Protein AF-A0A538HBS6-F1 (afdb_monomer)

Secondary structure (DSSP, 8-state):
---------------------PPP-HHHHHHHHHTSHHHHHTTHHHHS-SSS-EEEEEEEPSSTT-EEEEEEEEEEEE-TTS-EEEEEEEEE-TTT---TT----S-EEEEEEEEE-TTS-EEEEEEEESPPGGG--

Mean predicted aligned error: 10.19 Å

Foldseek 3Di:
DDDDDDDDDDDDPPPPPPPPPDQDDLLLLLVLLCPDPNNVVVVVVPFADSHQDKDWTWFAAQDPPDTFTWIWGWHWDADPQQKIKIKIKIWGFQLSPDDVPGDRHGIFMKMKIFIAHNVSDTPDIDIDTDDGRHNDD

Sequence (137 aa):
MFLMLSSVILTACGGGHSSGSRSPDPQALIRAVMSSAAGMAVGIEQLFPKQPVSTPCVIRGGGPGLRVRGACASRVKTIGDGSSVVSFVETWDGRTFHGPGSTAKPGLSHTWEFHVDSSRQVTSSRSFGDFPPQSVK

Nearest PDB structures (foldseek):
  8feh-assembly1_D  TM=4.205E-01  e=2.745E+00  Qubevirus durum
  6yff-assembly1_AA  TM=4.514E-01  e=9.295E+00  Beihai levi-like virus 21
  1fr5-assembly1_A  TM=4.493E-01  e=9.851E+00  Enterobacteria phage fr
  7lhd-assembly1_IJ  TM=2.850E-01  e=6.190E+00  Qubevirus durum

Radius of gyration: 24.87 Å; Cα contacts (8 Å, |Δi|>4): 251; chains: 1; bounding box: 28×30×104 Å

Solvent-accessible surface area (backbone atoms only — not comparable to full-atom values): 8167 Å² total; per-residue (Å²): 139,84,84,82,84,81,84,80,83,84,81,79,81,80,77,78,79,77,84,67,86,70,77,76,59,57,41,59,52,47,46,44,43,36,73,29,72,74,26,51,76,73,48,45,64,84,66,42,51,69,42,77,42,75,42,81,37,75,46,56,29,34,54,93,87,43,70,44,67,30,37,21,24,24,43,67,46,79,43,98,85,55,27,33,40,38,36,40,37,43,33,34,45,19,72,84,55,60,60,94,94,49,81,65,41,76,73,39,39,29,35,41,38,34,36,26,43,72,85,63,43,79,77,48,75,52,72,53,72,48,88,48,58,52,73,48,116

Structure (mmCIF, N/CA/C/O backbone):
data_AF-A0A538HBS6-F1
#
_entry.id   AF-A0A538HBS6-F1
#
loop_
_atom_site.group_PDB
_atom_site.id
_atom_site.type_symbol
_atom_site.label_atom_id
_atom_site.label_alt_id
_atom_site.label_comp_id
_atom_site.label_asym_id
_atom_site.label_entity_id
_atom_site.label_seq_id
_atom_site.pdbx_PDB_ins_code
_atom_site.Cartn_x
_atom_site.Cartn_y
_atom_site.Cartn_z
_atom_site.occupancy
_atom_site.B_iso_or_equiv
_atom_site.auth_seq_id
_atom_site.auth_comp_id
_atom_site.auth_asym_id
_atom_site.auth_atom_id
_atom_site.pdbx_PDB_model_num
ATOM 1 N N . MET A 1 1 ? -0.677 -19.860 79.172 1.00 44.03 1 MET A N 1
ATOM 2 C CA . MET A 1 1 ? -0.565 -20.045 77.711 1.00 44.03 1 MET A CA 1
ATOM 3 C C . MET A 1 1 ? -1.285 -18.873 77.055 1.00 44.03 1 MET A C 1
ATOM 5 O O . MET A 1 1 ? -2.505 -18.866 77.037 1.00 44.03 1 MET A O 1
ATOM 9 N N . PHE A 1 2 ? -0.552 -17.821 76.678 1.00 40.50 2 PHE A N 1
ATOM 10 C CA . PHE A 1 2 ? -1.114 -16.593 76.096 1.00 40.50 2 PHE A CA 1
ATOM 11 C C . PHE A 1 2 ? -1.115 -16.716 74.566 1.00 40.50 2 PHE A C 1
ATOM 13 O O . PHE A 1 2 ? -0.059 -16.891 73.964 1.00 40.50 2 PHE A O 1
ATOM 20 N N . LEU A 1 3 ? -2.301 -16.669 73.955 1.00 50.31 3 LEU A N 1
ATOM 21 C CA . LEU A 1 3 ? -2.504 -16.680 72.504 1.00 50.31 3 LEU A CA 1
ATOM 22 C C . LEU A 1 3 ? -2.351 -15.251 71.960 1.00 50.31 3 LEU A C 1
ATOM 24 O O . LEU A 1 3 ? -3.201 -14.397 72.194 1.00 50.31 3 LEU A O 1
ATOM 28 N N . MET A 1 4 ? -1.250 -15.002 71.248 1.00 52.97 4 MET A N 1
ATOM 29 C CA . MET A 1 4 ? -1.022 -13.795 70.450 1.00 52.97 4 MET A CA 1
ATOM 30 C C . MET A 1 4 ? -1.866 -13.868 69.168 1.00 52.97 4 MET A C 1
ATOM 32 O O . MET A 1 4 ? -1.592 -14.694 68.300 1.00 52.97 4 MET A O 1
ATOM 36 N N . LEU A 1 5 ? -2.886 -13.012 69.042 1.00 54.03 5 LEU A N 1
ATOM 37 C CA . LEU A 1 5 ? -3.574 -12.761 67.772 1.00 54.03 5 LEU A CA 1
ATOM 38 C C . LEU A 1 5 ? -2.816 -11.675 66.996 1.00 54.03 5 LEU A C 1
ATOM 40 O O . LEU A 1 5 ? -2.824 -10.507 67.380 1.00 54.03 5 LE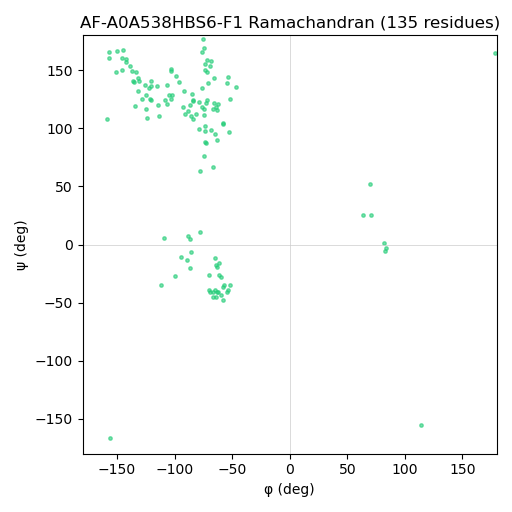U A O 1
ATOM 44 N N . SER A 1 6 ? -2.171 -12.058 65.896 1.00 53.78 6 SER A N 1
ATOM 45 C CA . SER A 1 6 ? -1.562 -11.128 64.941 1.00 53.78 6 SER A CA 1
ATOM 46 C C . SER A 1 6 ? -2.585 -10.718 63.878 1.00 53.78 6 SER A C 1
ATOM 48 O O . SER A 1 6 ? -3.028 -11.544 63.082 1.00 53.78 6 SER A O 1
ATOM 50 N N . SER A 1 7 ? -2.954 -9.436 63.860 1.00 61.94 7 SER A N 1
ATOM 51 C CA . SER A 1 7 ? -3.800 -8.832 62.825 1.00 61.94 7 SER A CA 1
ATOM 52 C C . SER A 1 7 ? -3.040 -8.694 61.504 1.00 61.94 7 SER A C 1
ATOM 54 O O . SER A 1 7 ? -1.988 -8.059 61.447 1.00 61.94 7 SER A O 1
ATOM 56 N N . VAL A 1 8 ? -3.591 -9.266 60.433 1.00 62.72 8 VAL A N 1
ATOM 57 C CA . VAL A 1 8 ? -3.082 -9.134 59.061 1.00 62.72 8 VAL A CA 1
ATOM 58 C C . VAL A 1 8 ? -3.672 -7.869 58.431 1.00 62.72 8 VAL A C 1
ATOM 60 O O . VAL A 1 8 ? -4.889 -7.735 58.320 1.00 62.72 8 VAL A O 1
ATOM 63 N N . ILE A 1 9 ? -2.811 -6.936 58.021 1.00 61.50 9 ILE A N 1
ATOM 64 C CA . ILE A 1 9 ? -3.191 -5.714 57.301 1.00 61.50 9 ILE A CA 1
ATOM 65 C C . ILE A 1 9 ? -3.366 -6.072 55.817 1.00 61.50 9 ILE A C 1
ATOM 67 O O . ILE A 1 9 ? -2.400 -6.411 55.137 1.00 61.50 9 ILE A O 1
ATOM 71 N N . LEU A 1 10 ? -4.601 -6.012 55.313 1.00 54.81 10 LEU A N 1
ATOM 72 C CA . LEU A 1 10 ? -4.913 -6.131 53.885 1.00 54.81 10 LEU A CA 1
ATOM 73 C C . LEU A 1 10 ? -4.625 -4.797 53.183 1.00 54.81 10 LEU A C 1
ATOM 75 O O . LEU A 1 10 ? -5.431 -3.869 53.216 1.00 54.81 10 LEU A O 1
ATOM 79 N N . THR A 1 11 ? -3.467 -4.709 52.535 1.00 65.81 11 THR A N 1
ATOM 80 C CA . THR A 1 11 ? -3.111 -3.606 51.637 1.00 65.81 11 THR A CA 1
ATOM 81 C C . THR A 1 11 ? -3.896 -3.748 50.331 1.00 65.81 11 THR A C 1
ATOM 83 O O . THR A 1 11 ? -3.563 -4.563 49.472 1.00 65.81 11 THR A O 1
ATOM 86 N N . ALA A 1 12 ? -4.963 -2.964 50.180 1.00 54.53 12 ALA A N 1
ATOM 87 C CA . ALA A 1 12 ? -5.706 -2.848 48.933 1.00 54.53 12 ALA A CA 1
ATOM 88 C C . ALA A 1 12 ? -4.887 -2.030 47.919 1.00 54.53 12 ALA A C 1
ATOM 90 O O . ALA A 1 12 ? -4.882 -0.800 47.949 1.00 54.53 12 ALA A O 1
ATOM 91 N N . CYS A 1 13 ? -4.180 -2.706 47.013 1.00 58.31 13 CYS A N 1
ATOM 92 C CA . CYS A 1 13 ? -3.601 -2.056 45.841 1.00 58.31 13 CYS A CA 1
ATOM 93 C C . CYS A 1 13 ? -4.740 -1.626 44.906 1.00 58.31 13 CYS A C 1
ATOM 95 O O . CYS A 1 13 ? -5.276 -2.430 44.144 1.00 58.31 13 CYS A O 1
ATOM 97 N N . GLY A 1 14 ? -5.112 -0.347 44.977 1.00 48.34 14 GLY A N 1
ATOM 98 C CA . GLY A 1 14 ? -5.956 0.316 43.990 1.00 48.34 14 GLY A CA 1
ATOM 99 C C . GLY A 1 14 ? -5.257 0.338 42.632 1.00 48.34 14 GLY A C 1
ATOM 100 O O . GLY A 1 14 ? -4.511 1.261 42.318 1.00 48.34 14 GLY A O 1
ATOM 101 N N . GLY A 1 15 ? -5.484 -0.699 41.829 1.00 45.12 15 GLY A N 1
ATOM 102 C CA . GLY A 1 15 ? -5.090 -0.746 40.427 1.00 45.12 15 GLY A CA 1
ATOM 103 C C . GLY A 1 15 ? -5.989 0.170 39.604 1.00 45.12 15 GLY A C 1
ATOM 104 O O . GLY A 1 15 ? -7.013 -0.269 39.076 1.00 45.12 15 GLY A O 1
ATOM 105 N N . GLY A 1 16 ? -5.614 1.446 39.512 1.00 46.41 16 GLY A N 1
ATOM 106 C CA . GLY A 1 16 ? -6.193 2.386 38.559 1.00 46.41 16 GLY A CA 1
ATOM 107 C C . GLY A 1 16 ? -6.002 1.860 37.138 1.00 46.41 16 GLY A C 1
ATOM 108 O O . GLY A 1 16 ? -4.899 1.890 36.597 1.00 46.41 16 GLY A O 1
ATOM 109 N N . HIS A 1 17 ? -7.077 1.346 36.541 1.00 44.12 17 HIS A N 1
ATOM 110 C CA . HIS A 1 17 ? -7.113 0.989 35.129 1.00 44.12 17 HIS A CA 1
ATOM 111 C C . HIS A 1 17 ? -7.180 2.278 34.313 1.00 44.12 17 HIS A C 1
ATOM 113 O O . HIS A 1 17 ? -8.253 2.781 33.987 1.00 44.12 17 HIS A O 1
ATOM 119 N N . SER A 1 18 ? -6.013 2.826 33.989 1.00 48.69 18 SER A N 1
ATOM 120 C CA . SER A 1 18 ? -5.884 3.798 32.913 1.00 48.69 18 SER A CA 1
ATOM 121 C C . SER A 1 18 ? -6.225 3.084 31.607 1.00 48.69 18 SER A C 1
ATOM 123 O O . SER A 1 18 ? -5.369 2.437 31.005 1.00 48.69 18 SER A O 1
ATOM 125 N N . SER A 1 19 ? -7.482 3.184 31.172 1.00 50.78 19 SER A N 1
ATOM 126 C CA . SER A 1 19 ? -7.923 2.843 29.817 1.00 50.78 19 SER A CA 1
ATOM 127 C C . SER A 1 19 ? -7.302 3.831 28.827 1.00 50.78 19 SER A C 1
ATOM 129 O O . SER A 1 19 ? -7.974 4.679 28.248 1.00 50.78 19 SER A O 1
ATOM 131 N N . GLY A 1 20 ? -5.979 3.776 28.680 1.00 51.53 20 GLY A N 1
ATOM 132 C CA . GLY A 1 20 ? -5.274 4.472 27.623 1.00 51.53 20 GLY A CA 1
ATOM 133 C C . GLY A 1 20 ? -5.685 3.836 26.306 1.00 51.53 20 GLY A C 1
ATOM 134 O O . GLY A 1 20 ? -5.432 2.650 26.098 1.00 51.53 20 GLY A O 1
ATOM 135 N N . SER A 1 21 ? -6.336 4.613 25.439 1.00 59.09 21 SER A N 1
ATOM 136 C CA . SER A 1 21 ? -6.549 4.262 24.035 1.00 59.09 21 SER A CA 1
ATOM 137 C C . SER A 1 21 ? -5.195 3.905 23.424 1.00 59.09 21 SER A C 1
ATOM 139 O O . SER A 1 21 ? -4.374 4.770 23.112 1.00 59.09 21 SER A O 1
ATOM 141 N N . ARG A 1 22 ? -4.893 2.607 23.363 1.00 68.31 22 ARG A N 1
ATOM 142 C CA . ARG A 1 22 ? -3.654 2.114 22.778 1.00 68.31 22 ARG A CA 1
ATOM 143 C C . ARG A 1 22 ? -3.838 2.219 21.274 1.00 68.31 22 ARG A C 1
ATOM 145 O O . ARG A 1 22 ? -4.736 1.577 20.734 1.00 68.31 22 ARG A O 1
ATOM 152 N N . SER A 1 23 ? -3.004 3.027 20.615 1.00 73.94 23 SER A N 1
ATOM 153 C CA . SER A 1 23 ? -2.965 3.069 19.151 1.00 73.94 23 SER A CA 1
ATOM 154 C C . SER A 1 23 ? -2.922 1.633 18.611 1.00 73.94 23 SER A C 1
ATOM 156 O O . SER A 1 23 ? -2.157 0.824 19.154 1.00 73.94 23 SER A O 1
ATOM 158 N N . PRO A 1 24 ? -3.712 1.301 17.575 1.00 84.19 24 PRO A N 1
ATOM 159 C CA . PRO A 1 24 ? -3.678 -0.021 16.967 1.00 84.19 24 PRO A CA 1
ATOM 160 C C . PRO A 1 24 ? -2.254 -0.398 16.549 1.00 84.19 24 PRO A C 1
ATOM 162 O O . PRO A 1 24 ? -1.497 0.461 16.092 1.00 84.19 24 PRO A O 1
ATOM 165 N N . ASP A 1 25 ? -1.899 -1.678 16.685 1.00 93.12 25 ASP A N 1
ATOM 166 C CA . ASP A 1 25 ? -0.636 -2.209 16.168 1.00 93.12 25 ASP A CA 1
ATOM 1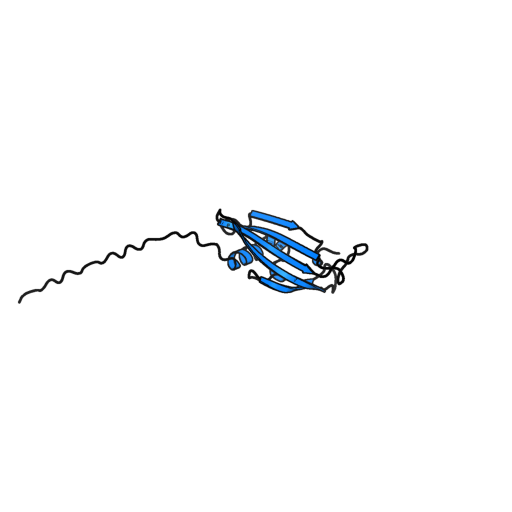67 C C . ASP A 1 25 ? -0.617 -2.091 14.627 1.00 93.12 25 ASP A C 1
A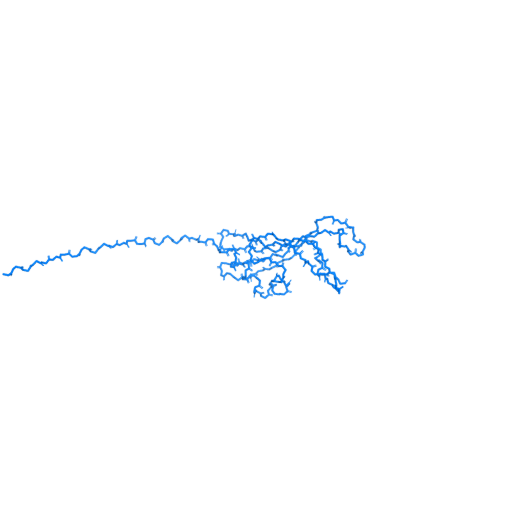TOM 169 O O . ASP A 1 25 ? -1.424 -2.754 13.959 1.00 93.12 25 ASP A O 1
ATOM 173 N N . PRO A 1 26 ? 0.293 -1.289 14.036 1.00 95.50 26 PRO A N 1
ATOM 174 C CA . PRO A 1 26 ? 0.373 -1.119 12.588 1.00 95.50 26 PRO A CA 1
ATOM 175 C C . PRO A 1 26 ? 0.582 -2.436 11.835 1.00 95.50 26 PRO A C 1
ATOM 177 O O . PRO A 1 26 ? 0.045 -2.622 10.743 1.00 95.50 26 PRO A O 1
ATOM 180 N N . GLN A 1 27 ? 1.340 -3.372 12.412 1.00 96.81 27 GLN A N 1
ATOM 181 C CA . GLN A 1 27 ? 1.600 -4.664 11.786 1.00 96.81 27 GLN A CA 1
ATOM 182 C C . GLN A 1 27 ? 0.337 -5.533 11.756 1.00 96.81 27 GLN A C 1
ATOM 184 O O . GLN A 1 27 ? 0.053 -6.173 10.740 1.00 96.81 27 GLN A O 1
ATOM 189 N N . ALA A 1 28 ? -0.454 -5.530 12.831 1.00 95.56 28 ALA A N 1
ATOM 190 C CA . ALA A 1 28 ? -1.749 -6.200 12.857 1.00 95.56 28 ALA A CA 1
ATOM 191 C C . ALA A 1 28 ? -2.729 -5.613 11.828 1.00 95.56 28 ALA A C 1
ATOM 193 O O . ALA A 1 28 ? -3.420 -6.380 11.161 1.00 95.56 28 ALA A O 1
ATOM 194 N N . LEU A 1 29 ? -2.764 -4.285 11.656 1.00 97.00 29 LEU A N 1
ATOM 195 C CA . LEU A 1 29 ? -3.611 -3.631 10.649 1.00 97.00 29 LEU A CA 1
ATOM 196 C C . LEU A 1 29 ? -3.216 -4.016 9.219 1.00 97.00 29 LEU A C 1
ATOM 198 O O . LEU A 1 29 ? -4.077 -4.378 8.421 1.00 97.00 29 LEU A O 1
ATOM 202 N N . ILE A 1 30 ? -1.917 -4.007 8.905 1.00 98.12 30 ILE A N 1
ATOM 203 C CA . ILE A 1 30 ? -1.415 -4.444 7.594 1.00 98.12 30 ILE A CA 1
ATOM 204 C C . ILE A 1 30 ? -1.831 -5.889 7.312 1.00 98.12 30 ILE A C 1
ATOM 206 O O . ILE A 1 30 ? -2.359 -6.182 6.240 1.00 98.12 30 ILE A O 1
ATOM 210 N N . ARG A 1 31 ? -1.637 -6.793 8.281 1.00 96.81 31 ARG A N 1
ATOM 211 C CA . ARG A 1 31 ? -2.024 -8.203 8.132 1.00 96.81 31 ARG A CA 1
ATOM 212 C C . ARG A 1 31 ? -3.532 -8.369 7.960 1.00 96.81 31 ARG A C 1
ATOM 214 O O . ARG A 1 31 ? -3.932 -9.156 7.111 1.00 96.81 31 ARG A O 1
ATOM 221 N N . ALA A 1 32 ? -4.340 -7.613 8.705 1.00 96.56 32 ALA A N 1
ATOM 222 C CA . ALA A 1 32 ? -5.796 -7.638 8.580 1.00 96.56 32 ALA A CA 1
ATOM 223 C C . ALA A 1 32 ? -6.248 -7.254 7.163 1.00 96.56 32 ALA A C 1
ATOM 225 O O . ALA A 1 32 ? -7.086 -7.939 6.578 1.00 96.56 32 ALA A O 1
ATOM 226 N N . VAL A 1 33 ? -5.642 -6.217 6.573 1.00 98.12 33 VAL A N 1
ATOM 227 C CA . VAL A 1 33 ? -5.937 -5.829 5.188 1.00 98.12 33 VAL A CA 1
ATOM 228 C C . VAL A 1 33 ? -5.469 -6.890 4.199 1.00 98.12 33 VAL A C 1
ATOM 230 O O . VAL A 1 33 ? -6.243 -7.263 3.320 1.00 98.12 33 VAL A O 1
ATOM 233 N N . MET A 1 34 ? -4.257 -7.431 4.355 1.00 97.75 34 MET A N 1
ATOM 234 C CA . MET A 1 34 ? -3.741 -8.499 3.487 1.00 97.75 34 MET A CA 1
ATOM 235 C C . MET A 1 34 ? -4.639 -9.745 3.476 1.00 97.75 34 MET A C 1
ATOM 237 O O . MET A 1 34 ? -4.803 -10.355 2.424 1.00 97.75 34 MET A O 1
ATOM 241 N N . SER A 1 35 ? -5.241 -10.104 4.615 1.00 96.81 35 SER A N 1
ATOM 242 C CA . SER A 1 35 ? -6.178 -11.232 4.723 1.00 96.81 35 SER A CA 1
ATOM 243 C C . SER A 1 35 ? -7.632 -10.885 4.384 1.00 96.81 35 SER A C 1
ATOM 245 O O . SER A 1 35 ? -8.482 -11.771 4.366 1.00 96.81 35 SER A O 1
ATOM 247 N N . SER A 1 36 ? -7.955 -9.608 4.163 1.00 97.25 36 SER A N 1
ATOM 248 C CA . SER A 1 36 ? -9.313 -9.184 3.813 1.00 97.25 36 SER A CA 1
ATOM 249 C C . SER A 1 36 ? -9.661 -9.562 2.371 1.00 97.25 36 SER A C 1
ATOM 251 O O . SER A 1 36 ? -8.781 -9.647 1.512 1.00 97.25 36 SER A O 1
ATOM 253 N N . ALA A 1 37 ? -10.955 -9.713 2.068 1.00 96.81 37 ALA A N 1
ATOM 254 C CA . ALA A 1 37 ? -11.418 -9.964 0.700 1.00 96.81 37 ALA A CA 1
ATOM 255 C C . ALA A 1 37 ? -10.913 -8.897 -0.292 1.00 96.81 37 ALA A C 1
ATOM 257 O O . ALA A 1 37 ? -10.462 -9.232 -1.385 1.00 96.81 37 ALA A O 1
ATOM 258 N N . ALA A 1 38 ? -10.915 -7.624 0.117 1.00 96.19 38 ALA A N 1
ATOM 259 C CA . ALA A 1 38 ? -10.437 -6.517 -0.707 1.00 96.19 38 ALA A CA 1
ATOM 260 C C . ALA A 1 38 ? -8.919 -6.582 -0.963 1.00 96.19 38 ALA A C 1
ATOM 262 O O . ALA A 1 38 ? -8.479 -6.331 -2.082 1.00 96.19 38 ALA A O 1
ATOM 263 N N . GLY A 1 39 ? -8.118 -6.943 0.046 1.00 95.56 39 GLY A N 1
ATOM 264 C CA . GLY A 1 39 ? -6.665 -7.089 -0.100 1.00 95.56 39 GLY A CA 1
ATOM 265 C C . GLY A 1 39 ? -6.266 -8.296 -0.95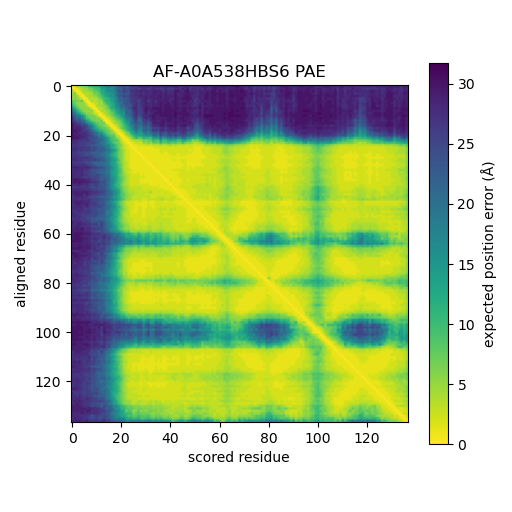2 1.00 95.56 39 GLY A C 1
ATOM 266 O O . GLY A 1 39 ? -5.362 -8.189 -1.783 1.00 95.56 39 GLY A O 1
ATOM 267 N N . MET A 1 40 ? -6.976 -9.419 -0.800 1.00 94.94 40 MET A N 1
ATOM 268 C CA . MET A 1 40 ? -6.774 -10.614 -1.624 1.00 94.94 40 MET A CA 1
ATOM 269 C C . MET A 1 40 ? -7.133 -10.368 -3.093 1.00 94.94 40 MET A C 1
ATOM 271 O O . MET A 1 40 ? -6.400 -10.814 -3.973 1.00 94.94 40 MET A O 1
ATOM 275 N N . ALA A 1 41 ? -8.204 -9.614 -3.369 1.00 92.69 41 ALA A N 1
ATOM 276 C CA . ALA A 1 41 ? -8.663 -9.325 -4.731 1.00 92.69 41 ALA A CA 1
ATOM 277 C C . ALA A 1 41 ? -7.622 -8.590 -5.596 1.00 92.69 41 ALA A C 1
ATOM 279 O O . ALA A 1 41 ? -7.624 -8.745 -6.815 1.00 92.69 41 ALA A O 1
ATOM 280 N N . VAL A 1 42 ? -6.726 -7.815 -4.979 1.00 90.00 42 VAL A N 1
ATOM 281 C CA . VAL A 1 42 ? -5.652 -7.081 -5.675 1.00 90.00 42 VAL A CA 1
ATOM 282 C C . VAL A 1 42 ? -4.252 -7.655 -5.405 1.00 90.00 42 VAL A C 1
ATOM 284 O O . VAL A 1 42 ? -3.258 -7.080 -5.836 1.00 90.00 42 VAL A O 1
ATOM 287 N N . GLY A 1 43 ? -4.150 -8.783 -4.692 1.00 91.19 43 GLY A N 1
ATOM 288 C CA . GLY A 1 43 ? -2.892 -9.513 -4.508 1.00 91.19 43 GLY A CA 1
ATOM 289 C C . GLY A 1 43 ? -1.838 -8.837 -3.617 1.00 91.19 43 GLY A C 1
ATOM 290 O O . GLY A 1 43 ? -0.655 -9.146 -3.761 1.00 91.19 43 GLY A O 1
ATOM 291 N N . ILE A 1 44 ? -2.226 -7.954 -2.681 1.00 92.50 44 ILE A N 1
ATOM 292 C CA . ILE A 1 44 ? -1.276 -7.205 -1.825 1.00 92.50 44 ILE A CA 1
ATOM 293 C C . ILE A 1 44 ? -0.289 -8.126 -1.082 1.00 92.50 44 ILE A C 1
ATOM 295 O O . ILE A 1 44 ? 0.891 -7.802 -0.943 1.00 92.50 44 ILE A O 1
ATOM 299 N N . GLU A 1 45 ? -0.763 -9.277 -0.599 1.00 93.44 45 GLU A N 1
ATOM 300 C CA . GLU A 1 45 ? -0.007 -10.181 0.283 1.00 93.44 45 GLU A CA 1
ATOM 301 C C . GLU A 1 45 ? 1.274 -10.742 -0.353 1.00 93.44 45 GLU A C 1
ATOM 303 O O . GLU A 1 45 ? 2.230 -11.044 0.360 1.00 93.44 45 GLU A O 1
ATOM 308 N N . GLN A 1 46 ? 1.318 -10.827 -1.685 1.00 90.00 46 GLN A N 1
ATOM 309 C CA . GLN A 1 46 ? 2.451 -11.386 -2.425 1.00 90.00 46 GLN A CA 1
ATOM 310 C C . GLN A 1 46 ? 3.553 -10.361 -2.718 1.00 90.00 46 GLN A C 1
ATOM 312 O O . GLN A 1 46 ? 4.681 -10.750 -3.024 1.00 90.00 46 GLN A O 1
ATOM 317 N N . LEU A 1 47 ? 3.228 -9.066 -2.668 1.00 90.06 47 LEU A N 1
ATOM 318 C CA . LEU A 1 47 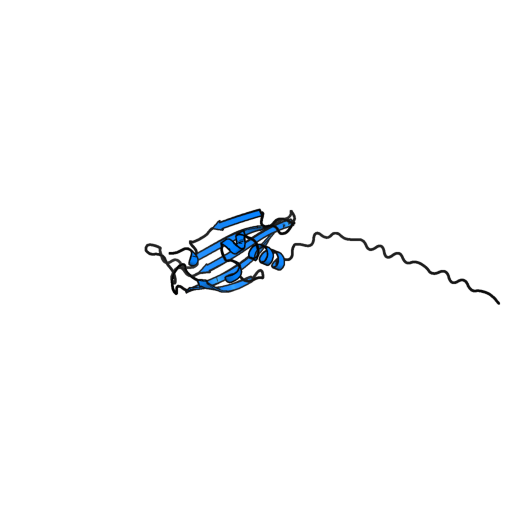? 4.100 -7.994 -3.151 1.00 90.06 47 LEU A CA 1
ATOM 319 C C . LEU A 1 47 ? 4.635 -7.102 -2.025 1.00 90.06 47 LEU A C 1
ATOM 321 O O . LEU A 1 47 ? 5.772 -6.632 -2.097 1.00 90.06 47 LEU A O 1
ATOM 325 N N . PHE A 1 48 ? 3.837 -6.868 -0.983 1.00 97.00 48 PHE A N 1
ATOM 326 C CA . PHE A 1 48 ? 4.124 -5.841 0.014 1.00 97.00 48 PHE A CA 1
ATOM 327 C C . PHE A 1 48 ? 4.670 -6.392 1.336 1.00 97.00 48 PHE A C 1
ATOM 329 O O . PHE A 1 48 ? 4.304 -7.489 1.765 1.00 97.00 48 PHE A O 1
ATOM 336 N N . PRO A 1 49 ? 5.518 -5.622 2.044 1.00 97.19 49 PRO A N 1
ATOM 337 C CA . PRO A 1 49 ? 6.017 -6.029 3.349 1.00 97.19 49 PRO A CA 1
ATOM 338 C C . PRO A 1 49 ? 4.888 -6.083 4.387 1.00 97.19 49 PRO A C 1
ATOM 340 O O . PRO A 1 49 ? 4.008 -5.225 4.434 1.00 97.19 49 PRO A O 1
ATOM 343 N N . LYS A 1 50 ? 4.945 -7.063 5.294 1.00 96.81 50 LYS A N 1
ATOM 344 C CA . LYS A 1 50 ? 3.936 -7.266 6.356 1.00 96.81 50 LYS A CA 1
ATOM 345 C C . LYS A 1 50 ? 4.086 -6.297 7.544 1.00 96.81 50 LYS A C 1
ATOM 347 O O . LYS A 1 50 ? 3.473 -6.512 8.582 1.00 96.81 50 LYS A O 1
ATOM 352 N N . GLN A 1 51 ? 4.918 -5.267 7.402 1.00 96.38 51 GLN A N 1
ATOM 353 C CA . GLN A 1 51 ? 5.265 -4.268 8.417 1.00 96.38 51 GLN A CA 1
ATOM 354 C C . GLN A 1 51 ? 5.392 -2.888 7.746 1.00 96.38 51 GLN A C 1
ATOM 356 O O . GLN A 1 51 ? 5.618 -2.848 6.534 1.00 96.38 51 GLN A O 1
ATOM 361 N N . PRO A 1 52 ? 5.250 -1.766 8.479 1.00 97.50 52 PRO A N 1
ATOM 362 C CA . PRO A 1 52 ? 5.227 -0.426 7.893 1.00 97.50 52 PRO A CA 1
ATOM 363 C C . PRO A 1 52 ? 6.631 0.034 7.460 1.00 97.50 52 PRO A C 1
ATOM 365 O O . PRO A 1 52 ? 7.294 0.816 8.136 1.00 97.50 52 PRO A O 1
ATOM 368 N N . VAL A 1 53 ? 7.107 -0.497 6.337 1.00 98.06 53 VAL A N 1
ATOM 369 C CA . VAL A 1 53 ? 8.443 -0.259 5.783 1.00 98.06 53 VAL A CA 1
ATOM 370 C C . VAL A 1 53 ? 8.368 -0.168 4.262 1.00 98.06 53 VAL A C 1
ATOM 372 O O . VAL A 1 53 ? 7.420 -0.660 3.654 1.00 98.06 53 VAL A O 1
ATOM 375 N N . SER A 1 54 ? 9.382 0.447 3.654 1.00 98.12 54 SER A N 1
ATOM 376 C CA . SER A 1 54 ? 9.636 0.401 2.213 1.00 98.12 54 SER A CA 1
ATOM 377 C C . SER A 1 54 ? 10.818 -0.521 1.932 1.00 98.12 54 SER A C 1
ATOM 379 O O . SER A 1 54 ? 11.877 -0.357 2.538 1.00 98.12 54 SER A O 1
ATOM 381 N N . THR A 1 55 ? 10.654 -1.476 1.020 1.00 97.81 55 THR A N 1
ATOM 382 C CA . THR A 1 55 ? 11.715 -2.414 0.624 1.00 97.81 55 THR A CA 1
ATOM 383 C C . THR A 1 55 ? 11.802 -2.537 -0.893 1.00 97.81 55 THR A C 1
ATOM 385 O O . THR A 1 55 ? 10.765 -2.469 -1.559 1.00 97.81 55 THR A O 1
ATOM 388 N N . PRO A 1 56 ? 12.996 -2.776 -1.466 1.00 97.00 56 PRO A N 1
ATOM 389 C CA . PRO A 1 56 ? 13.114 -3.169 -2.866 1.00 97.00 56 PRO A CA 1
ATOM 390 C C . PRO A 1 56 ? 12.249 -4.398 -3.172 1.00 97.00 56 PRO A C 1
ATOM 392 O O . PRO A 1 56 ? 12.195 -5.334 -2.374 1.00 97.00 56 PRO A O 1
ATOM 395 N N . CYS A 1 57 ? 11.588 -4.406 -4.326 1.00 94.69 57 CYS A N 1
ATOM 396 C CA . CYS A 1 57 ? 10.726 -5.502 -4.759 1.00 94.69 57 CYS A CA 1
ATOM 397 C C . CYS A 1 57 ? 10.798 -5.715 -6.277 1.00 94.69 57 CYS A C 1
ATOM 399 O O . CYS A 1 57 ? 11.335 -4.896 -7.030 1.00 94.69 57 CYS A O 1
ATOM 401 N N . VAL A 1 58 ? 10.259 -6.851 -6.725 1.00 92.50 58 VAL A N 1
ATOM 402 C CA . VAL A 1 58 ? 10.071 -7.164 -8.144 1.00 92.50 58 VAL A CA 1
ATOM 403 C C . VAL A 1 58 ? 8.575 -7.224 -8.420 1.00 92.50 58 VAL A C 1
ATOM 405 O O . VAL A 1 58 ? 7.900 -8.154 -7.980 1.00 92.50 58 VAL A O 1
ATOM 408 N N . ILE A 1 59 ? 8.081 -6.245 -9.168 1.00 90.94 59 ILE A N 1
ATOM 409 C CA . ILE A 1 59 ? 6.686 -6.137 -9.583 1.00 90.94 59 ILE A CA 1
ATOM 410 C C . ILE A 1 59 ? 6.509 -6.993 -10.838 1.00 90.94 59 ILE A C 1
ATOM 412 O O . ILE A 1 59 ? 7.249 -6.851 -11.817 1.00 90.94 59 ILE A O 1
ATOM 416 N N . ARG A 1 60 ? 5.567 -7.937 -10.799 1.00 87.81 60 ARG A N 1
ATOM 417 C CA . ARG A 1 60 ? 5.255 -8.796 -11.948 1.00 87.81 60 ARG A CA 1
ATOM 418 C C . ARG A 1 60 ? 4.285 -8.055 -12.855 1.00 87.81 60 ARG A C 1
ATOM 420 O O . ARG A 1 60 ? 3.228 -7.644 -12.395 1.00 87.81 60 ARG A O 1
ATOM 427 N N . GLY A 1 61 ? 4.648 -7.887 -14.121 1.00 81.44 61 GLY A N 1
ATOM 428 C CA . GLY A 1 61 ? 3.761 -7.258 -15.091 1.00 81.44 61 GLY A CA 1
ATOM 429 C C . GLY A 1 61 ? 2.638 -8.185 -15.565 1.00 81.44 61 GLY A C 1
ATOM 430 O O . GLY A 1 61 ? 2.705 -9.399 -15.356 1.00 81.44 61 GLY A O 1
ATOM 431 N N . GLY A 1 62 ? 1.617 -7.625 -16.219 1.00 75.12 62 GLY A N 1
ATOM 432 C CA . GLY A 1 62 ? 0.489 -8.376 -16.781 1.00 75.12 62 GLY A CA 1
ATOM 433 C C . GLY A 1 62 ? 0.849 -9.062 -18.103 1.00 75.12 62 GLY A C 1
ATOM 434 O O . GLY A 1 62 ? 0.320 -8.767 -19.161 1.00 75.12 62 GLY A O 1
ATOM 435 N N . GLY A 1 63 ? 1.789 -9.999 -18.068 1.00 70.31 63 GLY A N 1
ATOM 436 C CA . GLY A 1 63 ? 2.211 -10.733 -19.256 1.00 70.31 63 GLY A CA 1
ATOM 437 C C . GLY A 1 63 ? 3.329 -11.723 -18.946 1.00 70.31 63 GLY A C 1
ATOM 438 O O . GLY A 1 63 ? 3.945 -11.659 -17.876 1.00 70.31 63 GLY A O 1
ATOM 439 N N . PRO A 1 64 ? 3.612 -12.671 -19.852 1.00 74.12 64 PRO A N 1
ATOM 440 C CA . PRO A 1 64 ? 4.655 -13.659 -19.630 1.00 74.12 64 PRO A CA 1
ATOM 441 C C . PRO A 1 64 ? 6.029 -12.989 -19.488 1.00 74.12 64 PRO A C 1
ATOM 443 O O . PRO A 1 64 ? 6.515 -12.312 -20.388 1.00 74.12 64 PRO A O 1
ATOM 446 N N . GLY A 1 65 ? 6.672 -13.205 -18.339 1.00 75.44 65 GLY A N 1
ATOM 447 C CA . GLY A 1 65 ? 8.082 -12.868 -18.116 1.00 75.44 65 GLY A CA 1
ATOM 448 C C . GLY A 1 65 ? 8.392 -11.415 -17.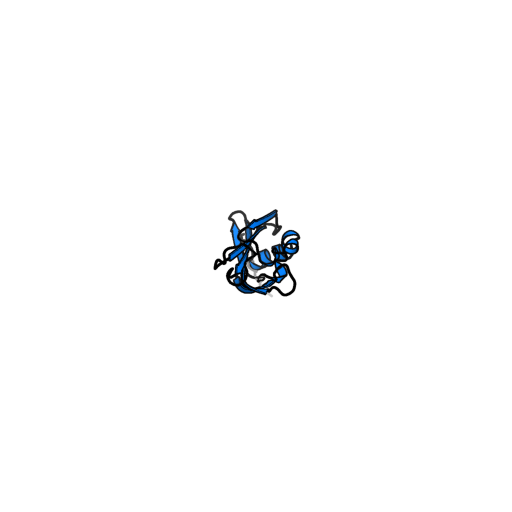745 1.00 75.44 65 GLY A C 1
ATOM 449 O O . GLY A 1 65 ? 9.537 -11.130 -17.394 1.00 75.44 65 GLY A O 1
ATOM 450 N N . LEU A 1 66 ? 7.411 -10.508 -17.744 1.00 82.12 66 LEU A N 1
ATOM 451 C CA . LEU A 1 66 ? 7.653 -9.105 -17.414 1.00 82.12 66 LEU A CA 1
ATOM 452 C C . LEU A 1 66 ? 7.907 -8.915 -15.910 1.00 82.12 66 LEU A C 1
ATOM 454 O O . LEU A 1 66 ? 7.075 -9.248 -15.062 1.00 82.12 66 LEU A O 1
ATOM 458 N N . ARG A 1 67 ? 9.074 -8.359 -15.577 1.00 87.75 67 ARG A N 1
ATOM 459 C CA . ARG A 1 67 ? 9.506 -8.080 -14.204 1.00 87.75 67 ARG A CA 1
ATOM 460 C C . ARG A 1 67 ? 10.082 -6.678 -14.122 1.00 87.75 67 ARG A C 1
ATOM 462 O O . ARG A 1 67 ? 11.094 -6.392 -14.755 1.00 87.75 67 ARG A O 1
ATOM 469 N N . VAL A 1 68 ? 9.472 -5.838 -13.299 1.00 88.19 68 VAL A N 1
ATOM 470 C CA . VAL A 1 68 ? 9.895 -4.455 -13.086 1.00 88.19 68 VAL A CA 1
ATOM 471 C C . VAL A 1 68 ? 10.507 -4.348 -11.697 1.00 88.19 68 VAL A C 1
ATOM 473 O O . VAL A 1 68 ? 9.892 -4.731 -10.702 1.00 88.19 68 VAL A O 1
ATOM 476 N N . ARG A 1 69 ? 11.749 -3.869 -11.612 1.00 92.00 69 ARG A N 1
ATOM 477 C CA . ARG A 1 69 ? 12.374 -3.582 -10.317 1.00 92.00 69 ARG A CA 1
ATOM 478 C C . ARG A 1 69 ? 11.805 -2.279 -9.770 1.00 92.00 69 ARG A C 1
ATOM 480 O O . ARG A 1 69 ? 11.720 -1.291 -10.495 1.00 92.00 69 ARG A O 1
ATOM 487 N N . GLY A 1 70 ? 11.458 -2.290 -8.493 1.00 93.94 70 GLY A N 1
ATOM 488 C CA . GLY A 1 70 ? 10.831 -1.157 -7.834 1.00 93.94 70 GLY A CA 1
ATOM 489 C C . GLY A 1 70 ? 11.049 -1.155 -6.329 1.00 93.94 70 GLY A C 1
ATOM 490 O O . GLY A 1 70 ? 11.876 -1.906 -5.801 1.00 93.94 70 GLY A O 1
ATOM 491 N N . ALA A 1 71 ? 10.284 -0.319 -5.639 1.00 96.94 71 ALA A N 1
ATOM 492 C CA . ALA A 1 71 ? 10.132 -0.371 -4.194 1.00 96.94 71 ALA A CA 1
ATOM 493 C C . ALA A 1 71 ? 8.663 -0.591 -3.841 1.00 96.94 71 ALA A C 1
ATOM 495 O O . ALA A 1 71 ? 7.776 -0.030 -4.474 1.00 96.94 71 ALA A O 1
ATOM 496 N N . CYS A 1 72 ? 8.420 -1.402 -2.820 1.00 97.75 72 CYS A N 1
ATOM 497 C CA . CYS A 1 72 ? 7.096 -1.715 -2.313 1.00 97.75 72 CYS A CA 1
ATOM 498 C C . CYS A 1 72 ? 7.050 -1.306 -0.847 1.00 97.75 72 CYS A C 1
ATOM 500 O O . CYS A 1 72 ? 7.902 -1.714 -0.053 1.00 97.75 72 CYS A O 1
ATOM 502 N N . ALA A 1 73 ? 6.071 -0.483 -0.491 1.00 98.44 73 ALA A N 1
ATOM 503 C CA . ALA A 1 73 ? 5.934 0.070 0.842 1.00 98.44 73 ALA A CA 1
ATOM 504 C C . ALA A 1 73 ? 4.554 -0.209 1.424 1.00 98.44 73 ALA A C 1
ATOM 506 O O . ALA A 1 73 ? 3.545 -0.006 0.755 1.00 98.44 73 ALA A O 1
ATOM 507 N N . SER A 1 74 ? 4.525 -0.585 2.697 1.00 98.62 74 SER A N 1
ATOM 508 C CA . SER A 1 74 ? 3.302 -0.629 3.499 1.00 98.62 74 SER A CA 1
ATOM 509 C C . SER A 1 74 ? 3.321 0.533 4.482 1.00 98.62 74 SER A C 1
ATOM 511 O O . SER A 1 74 ? 4.356 0.842 5.073 1.00 98.62 74 SER A O 1
ATOM 513 N N . ARG A 1 75 ? 2.189 1.209 4.655 1.00 98.31 75 ARG A N 1
ATOM 514 C CA . ARG A 1 75 ? 2.050 2.378 5.530 1.00 98.31 75 ARG A CA 1
ATOM 515 C C . ARG A 1 75 ? 0.758 2.274 6.319 1.00 98.31 75 ARG A C 1
ATOM 517 O O . ARG A 1 75 ? -0.227 1.734 5.826 1.00 98.31 75 ARG A O 1
ATOM 524 N N . VAL A 1 76 ? 0.767 2.823 7.527 1.00 98.00 76 VAL A N 1
ATOM 525 C CA . VAL A 1 76 ? -0.416 2.920 8.383 1.00 98.00 76 VAL A CA 1
ATOM 526 C C . VAL A 1 76 ? -0.509 4.340 8.910 1.00 98.00 76 VAL A C 1
ATOM 528 O O . VAL A 1 76 ? 0.476 4.887 9.404 1.00 98.00 76 VAL A O 1
ATOM 531 N N . LYS A 1 77 ? -1.697 4.927 8.811 1.00 97.12 77 LYS A N 1
ATOM 532 C CA . LYS A 1 77 ? -2.040 6.212 9.408 1.00 97.12 77 LYS A CA 1
ATOM 533 C C . LYS A 1 77 ? -3.260 6.026 10.302 1.00 97.12 77 LYS A C 1
ATOM 535 O O . LYS A 1 77 ? -4.362 5.837 9.797 1.00 97.12 77 LYS A O 1
ATOM 540 N N . THR A 1 78 ? -3.064 6.101 11.612 1.00 94.81 78 THR A N 1
ATOM 541 C CA . THR A 1 78 ? -4.163 6.097 12.587 1.00 94.81 78 THR A CA 1
ATOM 542 C C . THR A 1 78 ? -4.930 7.420 12.518 1.00 94.81 78 THR A C 1
ATOM 544 O O . THR A 1 78 ? -4.327 8.488 12.392 1.00 94.81 78 THR A O 1
ATOM 547 N N . ILE A 1 79 ? -6.256 7.353 12.596 1.00 93.06 79 ILE A N 1
ATOM 548 C CA . ILE A 1 79 ? -7.168 8.498 12.671 1.00 93.06 79 ILE A CA 1
ATOM 549 C C . ILE A 1 79 ? -7.632 8.644 14.131 1.00 93.06 79 ILE A C 1
ATOM 551 O O . ILE A 1 79 ? -7.671 7.674 14.887 1.00 93.06 79 ILE A O 1
ATOM 555 N N . GLY A 1 80 ? -7.944 9.871 14.562 1.00 84.94 80 GLY A N 1
ATOM 556 C CA . GLY A 1 80 ? -8.279 10.181 15.960 1.00 84.94 80 GLY A CA 1
ATOM 557 C C . GLY A 1 80 ? -9.517 9.466 16.524 1.00 84.94 80 GLY A C 1
ATOM 558 O O . GLY A 1 80 ? -9.666 9.403 17.738 1.00 84.94 80 GLY A O 1
ATOM 559 N N . ASP A 1 81 ? -10.373 8.900 15.671 1.00 88.44 81 ASP A N 1
ATOM 560 C CA . ASP A 1 81 ? -11.560 8.111 16.038 1.00 88.44 81 ASP A CA 1
ATOM 561 C C . ASP A 1 81 ? -11.260 6.613 16.262 1.00 88.44 81 ASP A C 1
ATOM 563 O O . ASP A 1 81 ? -12.167 5.811 16.482 1.00 88.44 81 ASP A O 1
ATOM 567 N N . GLY A 1 82 ? -9.984 6.219 16.202 1.00 87.88 82 GLY A N 1
ATOM 568 C CA . GLY A 1 82 ? -9.547 4.829 16.321 1.00 87.88 82 GLY A CA 1
ATOM 569 C C . GLY A 1 82 ? -9.614 4.040 15.011 1.00 87.88 82 GLY A C 1
ATOM 570 O O . GLY A 1 82 ? -9.170 2.891 14.989 1.00 87.88 82 GLY A O 1
ATOM 571 N N . SER A 1 83 ? -10.109 4.635 13.921 1.00 95.12 83 SER A N 1
ATOM 572 C CA . SER A 1 83 ? -9.964 4.076 12.577 1.00 95.12 83 SER A CA 1
ATOM 573 C C . SER A 1 83 ? -8.536 4.267 12.057 1.00 95.12 83 SER A C 1
ATOM 575 O O . SER A 1 83 ? -7.686 4.925 12.665 1.00 95.12 83 SER A O 1
ATOM 577 N N . SER A 1 84 ? -8.206 3.618 10.948 1.00 97.69 84 SER A N 1
ATOM 578 C CA . SER A 1 84 ? -6.881 3.673 10.341 1.00 97.69 84 SER A CA 1
ATOM 579 C C . SER A 1 84 ? -6.965 3.595 8.828 1.00 97.69 84 SER A C 1
ATOM 581 O O . SER A 1 84 ? -7.840 2.947 8.263 1.00 97.69 84 SER A O 1
ATOM 583 N N . VAL A 1 85 ? -6.006 4.227 8.166 1.00 98.19 85 VAL A N 1
ATOM 584 C CA . VAL A 1 85 ? -5.779 4.088 6.732 1.00 98.19 85 VAL A CA 1
ATOM 585 C C . VAL A 1 85 ? -4.525 3.258 6.533 1.00 98.19 85 VAL A C 1
ATOM 587 O O . VAL A 1 85 ? -3.446 3.634 6.997 1.00 98.19 85 VAL A O 1
ATOM 590 N N . VAL A 1 86 ? -4.661 2.130 5.845 1.00 98.50 86 VAL A N 1
ATOM 591 C CA . VAL A 1 86 ? -3.537 1.289 5.430 1.00 98.50 86 VAL A CA 1
ATOM 592 C C . VAL A 1 86 ? -3.292 1.530 3.949 1.00 98.50 86 VAL A C 1
ATOM 594 O O . VAL A 1 86 ? -4.206 1.394 3.138 1.00 98.50 86 VAL A O 1
ATOM 597 N N . SER A 1 87 ? -2.062 1.884 3.589 1.00 98.56 87 SER A N 1
ATOM 598 C CA . SER A 1 87 ? -1.680 2.134 2.198 1.00 98.56 87 SER A CA 1
ATOM 599 C C . SER A 1 87 ? -0.561 1.201 1.762 1.00 98.56 87 SER A C 1
ATOM 601 O O . SER A 1 87 ? 0.430 1.037 2.475 1.00 98.56 87 SER A O 1
ATOM 603 N N . PHE A 1 88 ? -0.697 0.655 0.562 1.00 98.44 88 PHE A N 1
ATOM 604 C CA . PHE A 1 88 ? 0.322 -0.126 -0.125 1.00 98.44 88 PHE A CA 1
ATOM 605 C C . PHE A 1 88 ? 0.753 0.645 -1.360 1.00 98.44 88 PHE A C 1
ATOM 607 O O . PHE A 1 88 ? -0.086 0.985 -2.189 1.00 98.44 88 PHE A O 1
ATOM 614 N N . VAL A 1 89 ? 2.036 0.979 -1.442 1.00 98.12 89 VAL A N 1
ATOM 615 C CA . VAL A 1 89 ? 2.581 1.853 -2.481 1.00 98.12 89 VAL A CA 1
ATOM 616 C C . VAL A 1 89 ? 3.703 1.134 -3.190 1.00 98.12 89 VAL A C 1
ATOM 618 O O . VAL A 1 89 ? 4.726 0.836 -2.572 1.00 98.12 89 VAL A O 1
ATOM 621 N N . GLU A 1 90 ? 3.530 0.871 -4.474 1.00 96.06 90 GLU A N 1
ATOM 622 C CA . GLU A 1 90 ? 4.630 0.441 -5.325 1.00 96.06 90 GLU A CA 1
ATOM 623 C C . GLU A 1 90 ? 5.172 1.639 -6.107 1.00 96.06 90 GLU A C 1
ATOM 625 O O . GLU A 1 90 ? 4.426 2.544 -6.490 1.00 96.06 90 GLU A O 1
ATOM 630 N N . THR A 1 91 ? 6.479 1.654 -6.335 1.00 95.50 91 THR A N 1
ATOM 631 C CA . THR A 1 91 ? 7.148 2.636 -7.185 1.00 95.50 91 THR A CA 1
ATOM 632 C C . THR A 1 91 ? 8.089 1.940 -8.150 1.00 95.50 91 THR A C 1
ATOM 634 O O . THR A 1 91 ? 8.733 0.950 -7.798 1.00 95.50 91 THR A O 1
ATOM 637 N N . TRP A 1 92 ? 8.187 2.451 -9.374 1.00 92.69 92 TRP A N 1
ATOM 638 C CA . TRP A 1 92 ? 9.070 1.899 -10.396 1.00 92.69 92 TRP A CA 1
ATOM 639 C C . TRP A 1 92 ? 9.570 2.968 -11.366 1.00 92.69 92 TRP A C 1
ATOM 641 O O . TRP A 1 92 ? 9.078 4.095 -11.410 1.00 92.69 92 TRP A O 1
ATOM 651 N N . ASP A 1 93 ? 10.590 2.627 -12.148 1.00 89.25 93 ASP A N 1
ATOM 652 C CA . ASP A 1 93 ? 11.101 3.509 -13.193 1.00 89.25 93 ASP A CA 1
ATOM 653 C C . ASP A 1 93 ? 10.390 3.219 -14.521 1.00 89.25 93 ASP A C 1
ATOM 655 O O . ASP A 1 93 ? 10.600 2.164 -15.128 1.00 89.25 93 ASP A O 1
ATOM 659 N N . GLY A 1 94 ? 9.582 4.163 -15.010 1.00 81.88 94 GLY A N 1
ATOM 660 C CA . GLY A 1 94 ? 8.883 4.040 -16.292 1.00 81.88 94 GLY A CA 1
ATOM 661 C C . GLY A 1 94 ? 9.806 3.994 -17.510 1.00 81.88 94 GLY A C 1
ATOM 662 O O . GLY A 1 94 ? 9.386 3.604 -18.596 1.00 81.88 94 GLY A O 1
ATOM 663 N N . ARG A 1 95 ? 11.099 4.307 -17.353 1.00 78.88 95 ARG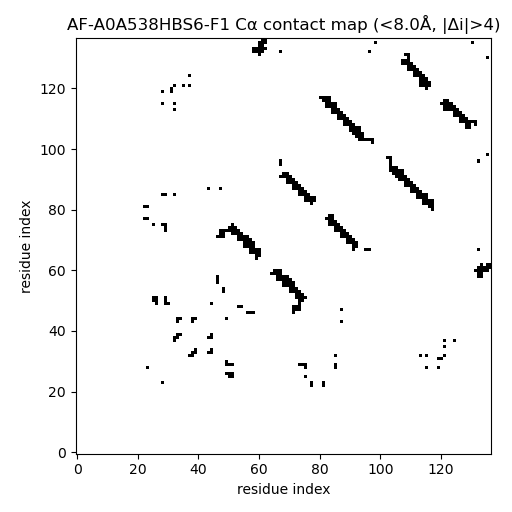 A N 1
ATOM 664 C CA . ARG A 1 95 ? 12.109 4.060 -18.397 1.00 78.88 95 ARG A CA 1
ATOM 665 C C . ARG A 1 95 ? 12.393 2.575 -18.592 1.00 78.88 95 ARG A C 1
ATOM 667 O O . ARG A 1 95 ? 12.772 2.169 -19.683 1.00 78.88 95 ARG A O 1
ATOM 674 N N . THR A 1 96 ? 12.185 1.768 -17.553 1.00 73.44 96 THR A N 1
ATOM 675 C CA . THR A 1 96 ? 12.337 0.305 -17.608 1.00 73.44 96 THR A CA 1
ATOM 676 C C . THR A 1 96 ? 11.050 -0.405 -18.016 1.00 73.44 96 THR A C 1
ATOM 678 O O . THR A 1 96 ? 11.082 -1.587 -18.350 1.00 73.44 96 THR A O 1
ATOM 681 N N . PHE A 1 97 ? 9.924 0.316 -18.003 1.00 68.62 97 PHE A N 1
ATOM 682 C CA . PHE A 1 97 ? 8.612 -0.207 -18.341 1.00 68.62 97 PHE A CA 1
ATOM 683 C C . PHE A 1 97 ? 7.648 0.919 -18.747 1.00 68.62 97 PHE A C 1
ATOM 685 O O . PHE A 1 97 ? 7.187 1.681 -17.897 1.00 68.62 97 PHE A O 1
ATOM 692 N N . HIS A 1 98 ? 7.329 1.009 -20.040 1.00 61.94 98 HIS A N 1
ATOM 693 C CA . HIS A 1 98 ? 6.321 1.922 -20.584 1.00 61.94 98 HIS A CA 1
ATOM 694 C C . HIS A 1 98 ? 5.446 1.185 -21.604 1.00 61.94 98 HIS A C 1
ATOM 696 O O . HIS A 1 98 ? 5.939 0.363 -22.376 1.00 61.94 98 HIS A O 1
ATOM 702 N N . GLY A 1 99 ? 4.140 1.464 -21.595 1.00 58.53 99 GLY A N 1
ATOM 703 C CA . GLY A 1 99 ? 3.233 0.961 -22.626 1.00 58.53 99 GLY A CA 1
ATOM 704 C C . GLY A 1 99 ? 3.507 1.620 -23.988 1.00 58.53 99 GLY A C 1
ATOM 705 O O . GLY A 1 99 ? 4.060 2.727 -24.026 1.00 58.53 99 GLY A O 1
ATOM 706 N N . PRO A 1 100 ? 3.102 0.996 -25.111 1.00 56.97 100 PRO A N 1
ATOM 707 C CA . PRO A 1 100 ? 3.149 1.636 -26.424 1.00 56.97 100 PRO A CA 1
ATOM 708 C C . PRO A 1 100 ? 2.461 3.010 -26.388 1.00 56.97 100 PRO A C 1
ATOM 710 O O . PRO A 1 100 ? 1.322 3.127 -25.941 1.00 56.97 100 PRO A O 1
ATOM 713 N N . GLY A 1 101 ? 3.165 4.063 -26.812 1.00 61.25 101 GLY A N 1
ATOM 714 C CA . GLY A 1 101 ? 2.646 5.439 -26.817 1.00 61.25 101 GLY A CA 1
ATOM 715 C C . GLY A 1 101 ? 2.721 6.187 -25.478 1.00 61.25 101 GLY A C 1
ATOM 716 O O . GLY A 1 101 ? 2.307 7.341 -25.413 1.00 61.25 101 GLY A O 1
ATOM 717 N N . SER A 1 102 ? 3.267 5.579 -24.419 1.00 60.69 102 SER A N 1
ATOM 718 C CA . SER A 1 102 ? 3.504 6.260 -23.139 1.00 60.69 102 SER A CA 1
ATOM 719 C C . SER A 1 102 ? 4.908 6.859 -23.086 1.00 60.69 102 SER A C 1
ATOM 721 O O . SER A 1 102 ? 5.894 6.177 -23.366 1.00 60.69 102 SER A O 1
ATOM 723 N N . THR A 1 103 ? 5.023 8.122 -22.672 1.00 63.91 103 THR A N 1
ATOM 724 C CA . THR A 1 103 ? 6.327 8.756 -22.440 1.00 63.91 103 THR A CA 1
ATOM 725 C C . THR A 1 103 ? 7.031 8.065 -21.275 1.00 63.91 103 THR A C 1
ATOM 727 O O . THR A 1 103 ? 6.511 8.039 -20.158 1.00 63.91 103 THR A O 1
ATOM 730 N N . ALA A 1 104 ? 8.226 7.530 -21.524 1.00 70.50 104 ALA A N 1
ATOM 731 C CA . ALA A 1 104 ? 9.095 6.995 -20.486 1.00 70.50 104 ALA A CA 1
ATOM 732 C C . ALA A 1 104 ? 9.408 8.093 -19.453 1.00 70.50 104 ALA A C 1
ATOM 734 O O . ALA A 1 104 ? 10.205 8.994 -19.718 1.00 70.50 104 ALA A O 1
ATOM 735 N N . LYS A 1 105 ? 8.770 8.031 -18.278 1.00 76.62 105 LYS A N 1
ATOM 736 C CA . LYS A 1 105 ? 9.000 8.968 -17.170 1.00 76.62 105 LYS A CA 1
ATOM 737 C C . LYS A 1 105 ? 9.589 8.233 -15.959 1.00 76.62 105 LYS A C 1
ATOM 739 O O . LYS A 1 105 ? 9.144 7.125 -15.648 1.00 76.62 105 LYS A O 1
ATOM 744 N N . PRO A 1 106 ? 10.604 8.800 -15.287 1.00 78.81 106 PRO A N 1
ATOM 745 C CA . PRO A 1 106 ? 11.111 8.229 -14.047 1.00 78.81 106 PRO A CA 1
ATOM 746 C C . PRO A 1 106 ? 10.074 8.379 -12.926 1.00 78.81 106 PRO A C 1
ATOM 748 O O . PRO A 1 106 ? 9.281 9.318 -12.933 1.00 78.81 106 PRO A O 1
ATOM 751 N N . GLY A 1 107 ? 10.122 7.479 -11.942 1.00 85.56 107 GLY A N 1
ATOM 752 C CA . GLY A 1 107 ? 9.363 7.625 -10.695 1.00 85.56 107 GLY A CA 1
ATOM 753 C C . GLY A 1 107 ? 7.850 7.466 -10.850 1.00 85.56 107 GLY A C 1
ATOM 754 O O . GLY A 1 107 ? 7.096 8.325 -10.404 1.00 85.56 107 GLY A O 1
ATOM 755 N N . LEU A 1 108 ? 7.417 6.368 -11.468 1.00 91.75 108 LEU A N 1
ATOM 756 C CA . LEU A 1 108 ? 6.018 5.945 -11.475 1.00 91.75 108 LEU A CA 1
ATOM 757 C C . LEU A 1 108 ? 5.617 5.392 -10.110 1.00 91.75 108 LEU A C 1
ATOM 759 O O . LEU A 1 108 ? 6.456 4.829 -9.399 1.00 91.75 108 LEU A O 1
ATOM 763 N N . SER A 1 109 ? 4.343 5.533 -9.749 1.00 95.00 109 SER A N 1
ATOM 764 C CA . SER A 1 109 ? 3.824 4.943 -8.515 1.00 95.00 109 SER A CA 1
ATOM 765 C C . SER A 1 109 ? 2.349 4.590 -8.585 1.00 95.00 109 SER A C 1
ATOM 767 O O . SER A 1 109 ? 1.564 5.294 -9.215 1.00 95.00 109 SER A O 1
ATOM 769 N N . HIS A 1 110 ? 1.964 3.544 -7.863 1.00 95.50 110 HIS A N 1
ATOM 770 C CA . HIS A 1 110 ? 0.572 3.170 -7.665 1.00 95.50 110 HIS A CA 1
ATOM 771 C C . HIS A 1 110 ? 0.309 2.924 -6.185 1.00 95.50 110 HIS A C 1
ATOM 773 O O . HIS A 1 110 ? 1.155 2.374 -5.477 1.00 95.50 110 HIS A O 1
ATOM 779 N N . THR A 1 111 ? -0.857 3.357 -5.713 1.00 98.00 111 THR A N 1
ATOM 780 C CA . THR A 1 111 ? -1.271 3.233 -4.317 1.00 98.00 111 THR A CA 1
ATOM 781 C C . THR A 1 111 ? -2.606 2.517 -4.216 1.00 98.00 111 THR A C 1
ATOM 783 O O . THR A 1 111 ? -3.584 2.948 -4.822 1.00 98.00 111 THR A O 1
ATOM 786 N N . TRP A 1 112 ? -2.662 1.487 -3.374 1.00 98.25 112 TRP A N 1
ATOM 787 C CA . TRP A 1 112 ? -3.904 0.927 -2.845 1.00 98.25 112 TRP A CA 1
ATOM 788 C C . TRP A 1 112 ? -4.099 1.417 -1.420 1.00 98.25 112 TRP A C 1
ATOM 790 O O . TRP A 1 112 ? -3.202 1.297 -0.588 1.00 98.25 112 TRP A O 1
ATOM 800 N N . GLU A 1 113 ? -5.270 1.960 -1.133 1.00 98.38 113 GLU A N 1
ATOM 801 C CA . GLU A 1 113 ? -5.626 2.500 0.170 1.00 98.38 113 GLU A CA 1
ATOM 802 C C . GLU A 1 113 ? -6.862 1.789 0.707 1.00 98.38 113 GLU A C 1
ATOM 804 O O . GLU A 1 113 ? -7.839 1.590 -0.014 1.00 98.38 113 GLU A O 1
ATOM 809 N N . PHE A 1 114 ? -6.806 1.416 1.981 1.00 98.50 114 PHE A N 1
ATOM 810 C CA . PHE A 1 114 ? -7.854 0.691 2.679 1.00 98.50 114 PHE A CA 1
ATOM 811 C C . PHE A 1 114 ? -8.182 1.422 3.973 1.00 98.50 114 PHE A C 1
ATOM 813 O O . PHE A 1 114 ? -7.299 1.652 4.804 1.00 98.50 114 PHE A O 1
ATOM 820 N N . HIS A 1 115 ? -9.452 1.761 4.153 1.00 98.06 115 HIS A N 1
ATOM 821 C CA . HIS A 1 115 ? -9.950 2.256 5.427 1.00 98.06 115 HIS A CA 1
ATOM 822 C C . HIS A 1 115 ? -10.303 1.070 6.312 1.00 98.06 115 HIS A C 1
ATOM 824 O O . HIS A 1 115 ? -11.013 0.155 5.892 1.00 98.06 115 HIS A O 1
ATOM 830 N N . VAL A 1 116 ? -9.794 1.101 7.535 1.00 97.81 116 VAL A N 1
ATOM 831 C CA . VAL A 1 116 ? -9.977 0.072 8.548 1.00 97.81 116 VAL A CA 1
ATOM 832 C C . VAL A 1 116 ? -10.636 0.714 9.758 1.00 97.81 116 VAL A C 1
ATOM 834 O O . VAL A 1 116 ? -10.133 1.710 10.275 1.00 97.81 116 VAL A O 1
ATOM 837 N N . ASP A 1 117 ? -11.767 0.181 10.201 1.00 95.38 117 ASP A N 1
ATOM 838 C CA . ASP A 1 117 ? -12.442 0.682 11.397 1.00 95.38 117 ASP A CA 1
ATOM 839 C C . ASP A 1 117 ? -11.738 0.245 12.697 1.00 95.38 117 ASP A C 1
ATOM 841 O O . ASP A 1 117 ? -10.763 -0.514 12.703 1.00 95.38 117 ASP A O 1
ATOM 845 N N . SER A 1 118 ? -12.253 0.714 13.834 1.00 91.94 118 SER A N 1
ATOM 846 C CA . SER A 1 118 ? -11.746 0.350 15.162 1.00 91.94 118 SER A CA 1
ATOM 847 C C . SER A 1 118 ? -11.909 -1.143 15.497 1.00 91.94 118 SER A C 1
ATOM 849 O O . SER A 1 118 ? -11.209 -1.659 16.371 1.00 91.94 118 SER A O 1
ATOM 851 N N . SER A 1 119 ? -12.771 -1.863 14.769 1.00 91.50 119 SER A N 1
ATOM 852 C CA . SER A 1 119 ? -12.960 -3.318 14.862 1.00 91.50 119 SER A CA 1
ATOM 853 C C . SER A 1 119 ? -12.013 -4.104 13.946 1.00 91.50 119 SER A C 1
ATOM 855 O O . SER A 1 119 ? -12.111 -5.331 13.860 1.00 91.50 119 SER A O 1
ATOM 857 N N . ARG A 1 120 ? -11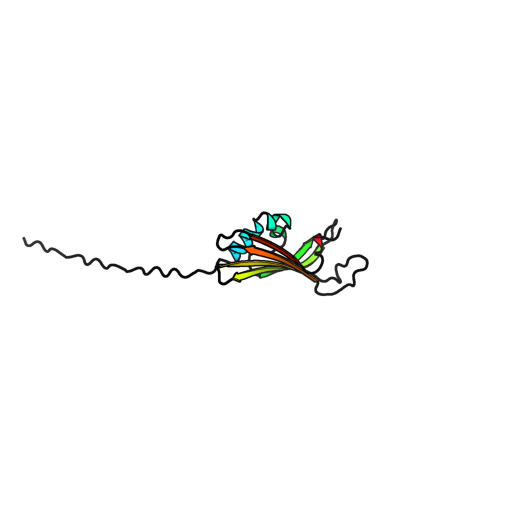.057 -3.421 13.300 1.00 92.19 120 ARG A N 1
ATOM 858 C CA . ARG A 1 120 ? -10.085 -3.983 12.350 1.00 92.19 120 ARG A CA 1
ATOM 859 C C . ARG A 1 120 ? -10.723 -4.572 11.089 1.00 92.19 120 ARG A C 1
ATOM 861 O O . ARG A 1 120 ? -10.124 -5.438 10.452 1.00 92.19 120 ARG A O 1
ATOM 868 N N . GLN A 1 121 ? -11.905 -4.093 10.712 1.00 96.06 121 GLN A N 1
ATOM 869 C CA . GLN A 1 121 ? -12.571 -4.471 9.469 1.00 96.06 121 GLN A CA 1
ATOM 870 C C . GLN A 1 121 ? -12.289 -3.448 8.374 1.00 96.06 121 GLN A C 1
ATOM 872 O O . GLN A 1 121 ? -12.285 -2.242 8.617 1.00 96.06 121 GLN A O 1
ATOM 877 N N . VAL A 1 122 ? -12.061 -3.933 7.151 1.00 97.50 122 VAL A N 1
ATOM 878 C CA . VAL A 1 122 ? -11.938 -3.067 5.973 1.00 97.50 122 VAL A CA 1
ATOM 879 C C . VAL A 1 122 ? -13.326 -2.561 5.596 1.00 97.50 122 VAL A C 1
ATOM 881 O O . VAL A 1 122 ? -14.189 -3.354 5.228 1.00 97.50 122 VAL A O 1
ATOM 884 N N . THR A 1 123 ? -13.533 -1.249 5.666 1.00 97.50 123 THR A N 1
ATOM 885 C CA . THR A 1 123 ? -14.830 -0.611 5.383 1.00 97.50 123 THR A CA 1
ATOM 886 C C . THR A 1 123 ? -14.907 -0.022 3.982 1.00 97.50 123 THR A C 1
ATOM 888 O O . THR A 1 123 ? -15.987 0.071 3.405 1.00 97.50 123 THR A O 1
ATOM 891 N N . SER A 1 124 ? -13.770 0.367 3.409 1.00 97.44 124 SER A N 1
ATOM 892 C CA . SER A 1 124 ? -13.681 0.813 2.020 1.00 97.44 124 SER A CA 1
ATOM 893 C C . SER A 1 124 ? -12.263 0.662 1.483 1.00 97.44 124 SER A C 1
ATOM 895 O O . SER A 1 124 ? -11.293 0.573 2.242 1.00 97.44 124 SER A O 1
ATOM 897 N N . SER A 1 125 ? -12.144 0.640 0.159 1.00 97.81 125 SER A N 1
ATOM 898 C CA . SER A 1 125 ? -10.865 0.652 -0.537 1.00 97.81 125 SER A CA 1
ATOM 899 C C . SER A 1 125 ? -10.910 1.566 -1.755 1.00 97.81 125 SER A C 1
ATOM 901 O O . SER A 1 125 ? -11.965 1.807 -2.345 1.00 97.81 125 SER A O 1
ATOM 903 N N . ARG A 1 126 ? -9.744 2.083 -2.136 1.00 97.44 126 ARG A N 1
ATOM 904 C CA . ARG A 1 126 ? -9.531 2.803 -3.394 1.00 97.44 126 ARG A CA 1
ATOM 905 C C . ARG A 1 126 ? -8.130 2.537 -3.925 1.00 97.44 126 ARG A C 1
ATOM 907 O O . ARG A 1 126 ? -7.232 2.173 -3.169 1.00 97.44 126 ARG A O 1
ATOM 914 N N . SER A 1 127 ? -7.933 2.772 -5.214 1.00 96.31 127 SER A N 1
ATOM 915 C CA . SER A 1 127 ? -6.625 2.682 -5.862 1.00 96.31 127 SER A CA 1
ATOM 916 C C . SER A 1 127 ? -6.398 3.878 -6.779 1.00 96.31 127 SER A C 1
ATOM 918 O O . SER A 1 127 ? -7.330 4.304 -7.462 1.00 96.31 127 SER A O 1
ATOM 920 N N . PHE A 1 128 ? -5.188 4.428 -6.801 1.00 95.69 128 PHE A N 1
ATOM 921 C CA . PHE A 1 128 ? -4.860 5.621 -7.586 1.00 95.69 128 PHE A CA 1
ATOM 922 C C . PHE A 1 128 ? -3.359 5.717 -7.887 1.00 95.69 128 PHE A C 1
ATOM 924 O O . PHE A 1 128 ? -2.542 5.035 -7.269 1.00 95.69 128 PHE A 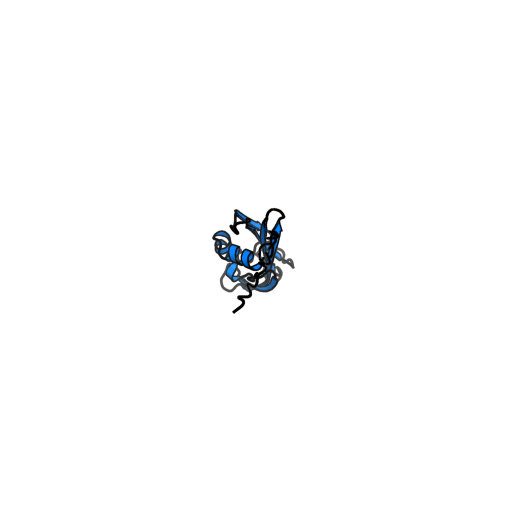O 1
ATOM 931 N N . GLY A 1 129 ? -2.998 6.594 -8.825 1.00 94.00 129 GLY A N 1
ATOM 932 C CA . GLY A 1 129 ? -1.631 6.768 -9.318 1.00 94.00 129 GLY A CA 1
ATOM 933 C C . GLY A 1 129 ? -1.502 6.358 -10.784 1.00 94.00 129 GLY A C 1
ATOM 934 O O . GLY A 1 129 ? -2.478 6.386 -11.533 1.00 94.00 129 GLY A O 1
ATOM 935 N N . ASP A 1 130 ? -0.291 5.989 -11.187 1.00 90.94 130 ASP A N 1
ATOM 936 C CA . ASP A 1 130 ? 0.013 5.463 -12.516 1.00 90.94 130 ASP A CA 1
ATOM 937 C C . ASP A 1 130 ? -0.530 4.035 -12.688 1.00 90.94 130 ASP A C 1
ATOM 939 O O . ASP A 1 130 ? -0.760 3.328 -11.708 1.00 90.94 130 ASP A O 1
ATOM 943 N N . PHE A 1 131 ? -0.728 3.582 -13.931 1.00 87.69 131 PHE A N 1
ATOM 944 C CA . PHE A 1 131 ? -1.142 2.199 -14.190 1.00 87.69 131 PHE A CA 1
ATOM 945 C C . PHE A 1 131 ? -0.049 1.225 -13.738 1.00 87.69 131 PHE A C 1
ATOM 947 O O . PHE A 1 131 ? 1.057 1.278 -14.281 1.00 87.69 131 PHE A O 1
ATOM 954 N N . PRO A 1 132 ? -0.340 0.336 -12.776 1.00 84.44 132 PRO A N 1
ATOM 955 C CA . PRO A 1 132 ? 0.675 -0.530 -12.211 1.00 84.44 132 PRO A CA 1
ATOM 956 C C . PRO A 1 132 ? 1.074 -1.605 -13.237 1.00 84.44 132 PRO A C 1
ATOM 958 O O . PRO A 1 132 ? 0.224 -2.013 -14.041 1.00 84.44 132 PRO A O 1
ATOM 961 N N . PRO A 1 133 ? 2.331 -2.088 -13.254 1.00 81.69 133 PRO A N 1
ATOM 962 C CA . PRO A 1 133 ? 2.802 -3.028 -14.271 1.00 81.69 133 PRO A CA 1
ATOM 963 C C . PRO A 1 133 ? 1.926 -4.273 -14.452 1.00 81.69 133 PRO A C 1
ATOM 965 O O . PRO A 1 133 ? 1.753 -4.749 -15.573 1.00 81.69 133 PRO A O 1
ATOM 968 N N . GLN A 1 134 ? 1.339 -4.782 -13.370 1.00 82.12 134 GLN A N 1
ATOM 969 C CA . GLN A 1 134 ? 0.427 -5.931 -13.338 1.00 82.12 134 GLN A CA 1
ATOM 970 C C . GLN A 1 134 ? -0.881 -5.716 -14.113 1.00 82.12 134 GLN A C 1
ATOM 972 O O . GLN A 1 134 ? -1.539 -6.691 -14.466 1.00 82.12 134 GLN A O 1
ATOM 977 N N . SER A 1 135 ? -1.263 -4.466 -14.389 1.00 80.44 135 SER A N 1
ATOM 978 C CA . SER A 1 135 ? -2.506 -4.123 -15.091 1.00 80.44 135 SER A CA 1
ATOM 979 C C . SER A 1 135 ? -2.331 -3.928 -16.597 1.00 80.44 135 SER A C 1
ATOM 981 O O . SER A 1 135 ? -3.327 -3.829 -17.313 1.00 80.44 135 SER A O 1
ATOM 983 N N . VAL A 1 136 ? -1.093 -3.860 -17.092 1.00 72.62 136 VAL A N 1
ATOM 984 C CA . VAL A 1 136 ? -0.810 -3.792 -18.532 1.00 72.62 136 VAL A CA 1
ATOM 985 C C . VAL A 1 136 ? -0.929 -5.198 -19.103 1.00 72.62 136 VAL A C 1
ATOM 987 O O . VAL A 1 136 ? -0.240 -6.081 -18.611 1.00 72.62 136 VAL A O 1
ATOM 990 N N . LYS A 1 137 ? -1.801 -5.394 -20.097 1.00 61.09 137 LYS A N 1
ATOM 991 C CA . LYS A 1 137 ? -2.004 -6.658 -20.822 1.00 61.09 137 LYS A CA 1
ATOM 992 C C . LYS A 1 137 ? -1.355 -6.614 -22.197 1.00 61.09 137 LYS A C 1
ATOM 994 O O . LYS A 1 137 ? -1.304 -5.499 -22.765 1.00 61.09 137 LYS A O 1
#

pLDDT: mean 83.97, std 16.74, range [40.5, 98.62]